Protein AF-A0A2S2QBF8-F1 (afdb_monomer_lite)

Sequence (109 aa):
MSAGITNIDLQLIQRFGIILKTMASGYDINLEKFEAYTLQTAKLFVLLYPWYYMPASVYKILIHGTDVIRFALLPIGQLSEEAQEARNKDFRNIKKNNTRKTESHKMRI

Radius of gyration: 20.48 Å; chains: 1; bounding box: 39×47×51 Å

Secondary structure (DSSP, 8-state):
--HHHH---HHHHHHHHHHHHHHHS-S---HHHHHHHHHHHHHHHHHH-TTSPPPHHHHHHHHHHHHHHHH-SS-GGGG-HHHHHHHHHHHHHHHHHH-----------

Structure (mmCIF, N/CA/C/O backbone):
data_AF-A0A2S2QBF8-F1
#
_entry.id   AF-A0A2S2QBF8-F1
#
loop_
_atom_site.group_PDB
_atom_site.id
_atom_site.type_symbol
_atom_site.label_atom_id
_atom_site.label_alt_id
_atom_site.label_comp_id
_atom_site.label_asym_id
_atom_site.label_entity_id
_atom_site.label_seq_id
_atom_site.pdbx_PDB_ins_code
_atom_site.Cartn_x
_atom_site.Cartn_y
_atom_site.Cartn_z
_atom_site.occupancy
_atom_site.B_iso_or_equiv
_atom_site.auth_seq_id
_atom_site.auth_comp_id
_atom_site.auth_asym_id
_atom_site.auth_atom_id
_atom_site.pdbx_PDB_model_num
ATOM 1 N N . MET A 1 1 ? 2.379 12.531 11.810 1.00 50.41 1 MET A N 1
ATOM 2 C CA . MET A 1 1 ? 1.217 13.442 11.912 1.00 50.41 1 MET A CA 1
ATOM 3 C C . MET A 1 1 ? -0.126 12.701 11.958 1.00 50.41 1 MET A C 1
ATOM 5 O O . MET A 1 1 ? -0.915 13.045 12.816 1.00 50.41 1 MET A O 1
ATOM 9 N N . SER A 1 2 ? -0.386 11.661 11.146 1.00 58.56 2 SER A N 1
ATOM 10 C CA . SER A 1 2 ? -1.707 10.978 11.119 1.00 58.56 2 SER A CA 1
ATOM 11 C C . SER A 1 2 ? -2.053 10.094 12.348 1.00 58.56 2 SER A C 1
ATOM 13 O O . SER A 1 2 ? -3.172 10.163 12.856 1.00 58.56 2 SER A O 1
ATOM 15 N N . ALA A 1 3 ? -1.105 9.306 12.880 1.00 59.78 3 ALA A N 1
ATOM 16 C CA . ALA A 1 3 ? -1.385 8.322 13.947 1.00 59.78 3 ALA A CA 1
ATOM 17 C C . ALA A 1 3 ? -1.849 8.943 15.282 1.00 59.78 3 ALA A C 1
ATOM 19 O O . ALA A 1 3 ? -2.740 8.414 15.936 1.00 59.78 3 ALA A O 1
ATOM 20 N N . GLY A 1 4 ? -1.297 10.102 15.660 1.00 54.25 4 GLY A N 1
ATOM 21 C CA . GLY A 1 4 ? -1.636 10.776 16.921 1.00 54.25 4 GLY A CA 1
ATOM 22 C C . GLY A 1 4 ? -3.031 11.411 16.957 1.00 54.25 4 GLY A C 1
ATOM 23 O O . GLY A 1 4 ? -3.488 11.786 18.027 1.00 54.25 4 GLY A O 1
ATOM 24 N N . ILE A 1 5 ? -3.702 11.533 15.806 1.00 60.28 5 ILE A N 1
ATOM 25 C CA . ILE A 1 5 ? -5.041 12.138 15.691 1.00 60.28 5 ILE A CA 1
ATOM 26 C C . ILE A 1 5 ? -6.116 11.055 15.521 1.00 60.28 5 ILE A C 1
ATOM 28 O O . ILE A 1 5 ? -7.242 11.219 15.976 1.00 60.28 5 ILE A O 1
ATOM 32 N N . THR A 1 6 ? -5.774 9.937 14.876 1.00 65.50 6 THR A N 1
ATOM 33 C CA . THR A 1 6 ? -6.729 8.879 14.499 1.00 65.50 6 THR A CA 1
ATOM 34 C C . THR A 1 6 ? -6.739 7.683 15.451 1.00 65.50 6 THR A C 1
ATOM 36 O O . THR A 1 6 ? -7.608 6.826 15.324 1.00 65.50 6 THR A O 1
ATOM 39 N N . ASN A 1 7 ? -5.793 7.615 16.398 1.00 72.19 7 ASN A N 1
ATOM 40 C CA . ASN A 1 7 ? -5.561 6.456 17.271 1.00 72.19 7 ASN A CA 1
ATOM 41 C C . ASN A 1 7 ? -5.378 5.136 16.492 1.00 72.19 7 ASN A C 1
ATOM 43 O O . ASN A 1 7 ? -5.675 4.051 16.987 1.00 72.19 7 ASN A O 1
ATOM 47 N N . ILE A 1 8 ? -4.908 5.241 15.247 1.00 77.69 8 ILE A N 1
ATOM 48 C CA . ILE A 1 8 ? -4.566 4.106 14.397 1.00 77.69 8 ILE A CA 1
ATOM 49 C C . ILE A 1 8 ? -3.091 3.780 14.619 1.00 77.69 8 ILE A C 1
ATOM 51 O O . ILE A 1 8 ? -2.238 4.672 14.623 1.00 77.69 8 ILE A O 1
ATOM 55 N N . ASP A 1 9 ? -2.793 2.490 14.756 1.00 85.56 9 ASP A N 1
ATOM 56 C CA . ASP A 1 9 ? -1.437 1.963 14.860 1.00 85.56 9 ASP A CA 1
ATOM 57 C C . ASP A 1 9 ? -0.499 2.524 13.774 1.00 85.56 9 ASP A C 1
ATOM 59 O O . ASP A 1 9 ? -0.743 2.434 12.563 1.00 85.56 9 ASP A O 1
ATOM 63 N N . LEU A 1 10 ? 0.608 3.111 14.229 1.00 85.38 10 LEU A N 1
ATOM 64 C CA . LEU A 1 10 ? 1.574 3.774 13.362 1.00 85.38 10 LEU A CA 1
ATOM 65 C C . LEU A 1 10 ? 2.279 2.780 12.433 1.00 85.38 10 LEU A C 1
ATOM 67 O O . LEU A 1 10 ? 2.592 3.139 11.295 1.00 85.38 10 LEU A O 1
ATOM 71 N N . GLN A 1 11 ? 2.520 1.548 12.891 1.00 88.44 11 GLN A N 1
ATOM 72 C CA . GLN A 1 11 ? 3.207 0.541 12.084 1.00 88.44 11 GLN A CA 1
ATOM 73 C C . GLN A 1 11 ? 2.342 0.128 10.896 1.00 88.44 11 GLN A C 1
ATOM 75 O O . GLN A 1 11 ? 2.844 0.011 9.777 1.00 88.44 11 GLN A O 1
ATOM 80 N N . LEU A 1 12 ? 1.035 -0.027 11.108 1.00 88.31 12 LEU A N 1
ATOM 81 C CA . LEU A 1 12 ? 0.092 -0.332 10.044 1.00 88.31 12 LEU A CA 1
ATOM 82 C C . LEU A 1 12 ? 0.046 0.788 8.993 1.00 88.31 12 LEU A C 1
ATOM 84 O O . LEU A 1 12 ? 0.130 0.508 7.796 1.00 88.31 12 LEU A O 1
ATOM 88 N N . ILE A 1 13 ? -0.002 2.056 9.419 1.00 88.31 13 ILE A N 1
ATOM 89 C CA . ILE A 1 13 ? 0.038 3.210 8.501 1.00 88.31 13 ILE A CA 1
ATOM 90 C C . ILE A 1 13 ? 1.338 3.218 7.686 1.00 88.31 13 ILE A C 1
ATOM 92 O O . ILE A 1 13 ? 1.314 3.424 6.472 1.00 88.31 13 ILE A O 1
ATOM 96 N N . GLN A 1 14 ? 2.480 2.987 8.336 1.00 90.75 14 GLN A N 1
ATOM 97 C CA . GLN A 1 14 ? 3.778 2.950 7.661 1.00 90.75 14 GLN A CA 1
ATOM 98 C C . GLN A 1 14 ? 3.855 1.814 6.636 1.00 90.75 14 GLN A C 1
ATOM 100 O O . GLN A 1 14 ? 4.326 2.037 5.520 1.00 90.75 14 GLN A O 1
ATOM 105 N N . ARG A 1 15 ? 3.341 0.626 6.977 1.00 92.12 15 ARG A N 1
ATOM 106 C CA . ARG A 1 15 ? 3.275 -0.527 6.069 1.00 92.12 15 ARG A CA 1
ATOM 107 C C . ARG A 1 15 ? 2.443 -0.224 4.828 1.00 92.12 15 ARG A C 1
ATOM 109 O O . ARG A 1 15 ? 2.921 -0.458 3.720 1.00 92.12 15 ARG A O 1
ATOM 116 N N . PHE A 1 16 ? 1.257 0.366 4.988 1.00 90.06 16 PHE A N 1
ATOM 117 C CA . PHE A 1 16 ? 0.453 0.807 3.844 1.00 90.06 16 PHE A CA 1
ATOM 118 C C . PHE A 1 16 ? 1.180 1.850 2.991 1.00 90.06 16 PHE A C 1
ATOM 120 O O . PHE A 1 16 ? 1.169 1.754 1.766 1.00 90.06 16 PHE A O 1
ATOM 127 N N . GLY A 1 17 ? 1.871 2.802 3.621 1.00 89.75 17 GLY A N 1
ATOM 128 C CA . GLY A 1 17 ? 2.677 3.789 2.907 1.00 89.75 17 GLY A CA 1
ATOM 129 C C . GLY A 1 17 ? 3.793 3.162 2.067 1.00 89.75 17 GLY A C 1
ATOM 130 O O . GLY A 1 17 ? 4.033 3.609 0.948 1.00 89.75 17 GLY A O 1
ATOM 131 N N . ILE A 1 18 ? 4.458 2.121 2.575 1.00 91.25 18 ILE A N 1
ATOM 132 C CA . ILE A 1 18 ? 5.488 1.382 1.832 1.00 91.25 18 ILE A CA 1
ATOM 133 C C . ILE A 1 18 ? 4.860 0.640 0.651 1.00 91.25 18 ILE A C 1
ATOM 135 O O . ILE A 1 18 ? 5.333 0.805 -0.467 1.00 91.25 18 ILE A O 1
ATOM 139 N N . ILE A 1 19 ? 3.766 -0.095 0.872 1.00 90.31 19 ILE A N 1
ATOM 140 C CA . ILE A 1 19 ? 3.070 -0.857 -0.179 1.00 90.31 19 ILE A CA 1
ATOM 141 C C . ILE A 1 19 ? 2.664 0.058 -1.342 1.00 90.31 19 ILE A C 1
ATOM 143 O O . ILE A 1 19 ? 3.003 -0.221 -2.492 1.00 90.31 19 ILE A O 1
ATOM 147 N N . LEU A 1 20 ? 2.007 1.183 -1.042 1.00 87.88 20 LEU A N 1
ATOM 148 C CA . LEU A 1 20 ? 1.557 2.137 -2.059 1.00 87.88 20 LEU A CA 1
ATOM 149 C C . LEU A 1 20 ? 2.732 2.776 -2.808 1.00 87.88 20 LEU A C 1
ATOM 151 O O . LEU A 1 20 ? 2.700 2.872 -4.033 1.00 87.88 20 LEU A O 1
ATOM 155 N N . LYS A 1 21 ? 3.802 3.159 -2.099 1.00 88.00 21 LYS A N 1
ATOM 156 C CA . LYS A 1 21 ? 5.016 3.696 -2.732 1.00 88.00 21 LYS A CA 1
ATOM 157 C C . LYS A 1 21 ? 5.683 2.674 -3.638 1.00 88.00 21 LYS A C 1
ATOM 159 O O . LYS A 1 21 ? 6.105 3.038 -4.727 1.00 88.00 21 LYS A O 1
ATOM 164 N N . THR A 1 22 ? 5.775 1.416 -3.212 1.00 87.88 22 THR A N 1
ATOM 165 C CA . THR A 1 22 ? 6.364 0.343 -4.015 1.00 87.88 22 THR A CA 1
ATOM 166 C C . THR A 1 22 ? 5.566 0.138 -5.300 1.00 87.88 22 THR A C 1
ATOM 168 O O . THR A 1 22 ? 6.163 0.157 -6.372 1.00 87.88 22 THR A O 1
ATOM 171 N N . MET A 1 23 ? 4.232 0.075 -5.221 1.00 83.88 23 MET A N 1
ATOM 172 C CA . MET A 1 23 ? 3.354 -0.034 -6.397 1.00 83.88 23 MET A CA 1
ATOM 173 C C . MET A 1 23 ? 3.470 1.163 -7.357 1.00 83.88 23 MET A C 1
ATOM 175 O O . MET A 1 23 ? 3.400 0.992 -8.573 1.00 83.88 23 MET A O 1
ATOM 179 N N . ALA A 1 24 ? 3.667 2.370 -6.822 1.00 82.44 24 ALA A N 1
ATOM 180 C CA . ALA A 1 24 ? 3.807 3.597 -7.606 1.00 82.44 24 ALA A CA 1
ATOM 181 C C . ALA A 1 24 ? 5.247 3.872 -8.083 1.00 82.44 24 ALA A C 1
ATOM 183 O O . ALA A 1 24 ? 5.470 4.820 -8.830 1.00 82.44 24 ALA A O 1
ATOM 184 N N . SER A 1 25 ? 6.230 3.077 -7.651 1.00 82.56 25 SER A N 1
ATOM 185 C CA . SER A 1 25 ? 7.652 3.413 -7.802 1.00 82.56 25 SER A CA 1
ATOM 186 C C . SER A 1 25 ? 8.166 3.372 -9.243 1.00 82.56 25 SER A C 1
ATOM 188 O O . SER A 1 25 ? 9.153 4.037 -9.544 1.00 82.56 25 SER A O 1
ATOM 190 N N . GLY A 1 26 ? 7.518 2.616 -10.134 1.00 77.31 26 GLY A N 1
ATOM 191 C CA . GLY A 1 26 ? 7.960 2.483 -11.524 1.00 77.31 26 GLY A CA 1
ATOM 192 C C . GLY A 1 26 ? 9.099 1.484 -11.752 1.00 77.31 26 GLY A C 1
ATOM 193 O O . GLY A 1 26 ? 9.504 1.309 -12.896 1.00 77.31 26 GLY A O 1
ATOM 194 N N . TYR A 1 27 ? 9.612 0.845 -10.698 1.00 80.75 27 TYR A N 1
ATOM 195 C CA . TYR A 1 27 ? 10.725 -0.108 -10.770 1.00 80.75 27 TYR A CA 1
ATOM 196 C C . TYR A 1 27 ? 10.246 -1.560 -10.753 1.00 80.75 27 TYR A C 1
ATOM 198 O O . TYR A 1 27 ? 9.118 -1.845 -10.349 1.00 80.75 27 TYR A O 1
ATOM 206 N N . ASP A 1 28 ? 11.144 -2.480 -11.112 1.00 82.69 28 ASP A N 1
ATOM 207 C CA . ASP A 1 28 ? 10.928 -3.912 -10.925 1.00 82.69 28 ASP A CA 1
ATOM 208 C C . ASP A 1 28 ? 10.814 -4.250 -9.435 1.00 82.69 28 ASP A C 1
ATOM 210 O O . ASP A 1 28 ? 11.692 -3.951 -8.618 1.00 82.69 28 ASP A O 1
ATOM 214 N N . ILE A 1 29 ? 9.708 -4.896 -9.074 1.00 85.88 29 ILE A N 1
ATOM 215 C CA . ILE A 1 29 ? 9.391 -5.265 -7.696 1.00 85.88 29 ILE A CA 1
ATOM 216 C C . ILE A 1 29 ? 9.635 -6.763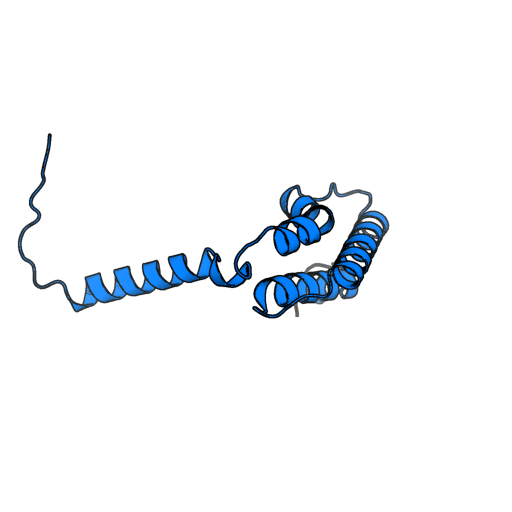 -7.530 1.00 85.88 29 ILE A C 1
ATOM 218 O O . ILE A 1 29 ? 9.118 -7.581 -8.288 1.00 85.88 29 ILE A O 1
ATOM 222 N N . ASN A 1 30 ? 10.377 -7.145 -6.488 1.00 89.19 30 ASN A N 1
ATOM 223 C CA . ASN A 1 30 ? 10.488 -8.551 -6.110 1.00 89.19 30 ASN A CA 1
ATOM 224 C C . ASN A 1 30 ? 9.134 -9.048 -5.572 1.00 89.19 30 ASN A C 1
ATOM 226 O O . ASN A 1 30 ? 8.732 -8.690 -4.460 1.00 89.19 30 ASN A O 1
ATOM 230 N N . LEU A 1 31 ? 8.453 -9.869 -6.374 1.00 88.19 31 LEU A N 1
ATOM 231 C CA . LEU A 1 31 ? 7.093 -10.334 -6.103 1.00 88.19 31 LEU A CA 1
ATOM 232 C C . LEU A 1 31 ? 6.992 -11.157 -4.814 1.00 88.19 31 LEU A C 1
ATOM 234 O O . LEU A 1 31 ? 6.083 -10.915 -4.030 1.00 88.19 31 LEU A O 1
ATOM 238 N N . GLU A 1 32 ? 7.940 -12.059 -4.545 1.00 91.62 32 GLU A N 1
ATOM 239 C CA . GLU A 1 32 ? 7.922 -12.897 -3.334 1.00 91.62 32 GLU A CA 1
ATOM 240 C C . GLU A 1 32 ? 8.016 -12.052 -2.059 1.00 91.62 32 GLU A C 1
ATOM 242 O O . GLU A 1 32 ? 7.264 -12.243 -1.101 1.00 91.62 32 GLU A O 1
ATOM 247 N N . LYS A 1 33 ? 8.922 -11.066 -2.050 1.00 92.75 33 LYS A N 1
ATOM 248 C CA . LYS A 1 33 ? 9.076 -10.150 -0.913 1.00 92.75 33 LYS A CA 1
ATOM 249 C C . LYS A 1 33 ? 7.850 -9.261 -0.745 1.00 92.75 33 LYS A C 1
ATOM 251 O O . LYS A 1 33 ? 7.443 -9.003 0.388 1.00 92.75 33 LYS A O 1
ATOM 256 N N . PHE A 1 34 ? 7.267 -8.795 -1.847 1.00 90.88 34 PHE A N 1
ATOM 257 C CA . PHE A 1 34 ? 6.070 -7.960 -1.821 1.00 90.88 34 PHE A CA 1
ATOM 258 C C . PHE A 1 34 ? 4.846 -8.731 -1.309 1.00 90.88 34 PHE A C 1
ATOM 260 O O . PHE A 1 34 ? 4.128 -8.237 -0.437 1.00 90.88 34 PHE A O 1
ATOM 267 N N . GLU A 1 35 ? 4.649 -9.963 -1.772 1.00 92.19 35 GLU A N 1
ATOM 268 C CA . GLU A 1 35 ? 3.576 -10.855 -1.329 1.00 92.19 35 GLU A CA 1
ATOM 269 C C . GLU A 1 35 ? 3.705 -11.196 0.160 1.00 92.19 35 GLU A C 1
ATOM 271 O O . GLU A 1 35 ? 2.758 -11.041 0.932 1.00 92.19 35 GLU A O 1
ATOM 276 N N . ALA A 1 36 ? 4.907 -11.562 0.613 1.00 94.62 36 ALA A N 1
ATOM 277 C CA . ALA A 1 36 ? 5.150 -11.818 2.029 1.00 94.62 36 ALA A CA 1
ATOM 278 C C . ALA A 1 36 ? 4.854 -10.576 2.891 1.00 94.62 36 ALA A C 1
ATOM 280 O O . ALA A 1 36 ? 4.258 -10.682 3.968 1.00 94.62 36 ALA A O 1
ATOM 281 N N . TYR A 1 37 ? 5.239 -9.387 2.419 1.00 94.19 37 TYR A N 1
ATOM 282 C CA . TYR A 1 37 ? 5.038 -8.133 3.144 1.00 94.19 37 TYR A CA 1
ATOM 283 C C . TYR A 1 37 ? 3.562 -7.715 3.221 1.00 94.19 37 TYR A C 1
ATOM 285 O O . TYR A 1 37 ? 3.086 -7.293 4.283 1.00 94.19 37 TYR A O 1
ATOM 293 N N . THR A 1 38 ? 2.818 -7.855 2.124 1.00 93.31 38 THR A N 1
ATOM 294 C CA . THR A 1 38 ? 1.379 -7.553 2.054 1.00 93.31 38 THR A CA 1
ATOM 295 C C . THR A 1 38 ? 0.559 -8.540 2.885 1.00 93.31 38 THR A C 1
ATOM 297 O O . THR A 1 38 ? -0.277 -8.106 3.681 1.00 93.31 38 THR A O 1
ATOM 300 N N . LEU A 1 39 ? 0.880 -9.837 2.842 1.00 93.75 39 LEU A N 1
ATOM 301 C CA . LEU A 1 39 ? 0.229 -10.858 3.667 1.00 93.75 39 LEU A CA 1
ATOM 302 C C . LEU A 1 39 ? 0.469 -10.641 5.169 1.00 93.75 39 LEU A C 1
ATOM 304 O O . LEU A 1 39 ? -0.459 -10.751 5.974 1.00 93.75 39 LEU A O 1
ATOM 308 N N . GLN A 1 40 ? 1.698 -10.303 5.572 1.00 94.12 40 GLN A N 1
ATOM 309 C CA . GLN A 1 40 ? 1.989 -9.940 6.966 1.00 94.12 40 GLN A CA 1
ATOM 310 C C . GLN A 1 40 ? 1.192 -8.710 7.409 1.00 94.12 40 GLN A C 1
ATOM 312 O O . GLN A 1 40 ? 0.692 -8.664 8.532 1.00 94.12 40 GLN A O 1
ATOM 317 N N . THR A 1 41 ? 1.044 -7.728 6.521 1.00 93.19 41 THR A N 1
ATOM 318 C CA . THR A 1 41 ? 0.272 -6.511 6.793 1.00 93.19 41 THR A CA 1
ATOM 319 C C . THR A 1 41 ? -1.223 -6.817 6.930 1.00 93.19 41 THR A C 1
ATOM 321 O O . THR A 1 41 ? -1.867 -6.285 7.831 1.00 93.19 41 THR A O 1
ATOM 324 N N . ALA A 1 42 ? -1.766 -7.740 6.129 1.00 92.69 42 ALA A N 1
ATOM 325 C CA . ALA A 1 42 ? -3.146 -8.209 6.266 1.00 92.69 42 ALA A CA 1
ATOM 326 C C . ALA A 1 42 ? -3.388 -8.914 7.611 1.00 92.69 42 ALA A C 1
ATOM 328 O O . ALA A 1 42 ? -4.373 -8.629 8.290 1.00 92.69 42 ALA A O 1
ATOM 329 N N . LYS A 1 43 ? -2.462 -9.783 8.038 1.00 93.31 43 LYS A N 1
ATOM 330 C CA . LYS A 1 43 ? -2.530 -10.440 9.356 1.00 93.31 43 LYS A CA 1
ATOM 331 C C . LYS A 1 43 ? -2.484 -9.424 10.498 1.00 93.31 43 LYS A C 1
ATOM 333 O O . LYS A 1 43 ? -3.275 -9.523 11.431 1.00 93.31 43 LYS A O 1
ATOM 338 N N . LEU A 1 44 ? -1.598 -8.432 10.399 1.00 92.81 44 LEU A N 1
ATOM 339 C CA . LEU A 1 44 ? -1.493 -7.354 11.382 1.00 92.81 44 LEU A CA 1
ATOM 340 C C . LEU A 1 44 ? -2.788 -6.528 11.458 1.00 92.81 44 LEU A C 1
ATOM 342 O O . LEU A 1 44 ? -3.233 -6.201 12.552 1.00 92.81 44 LEU A O 1
ATOM 346 N N . PHE A 1 45 ? -3.422 -6.240 10.318 1.00 91.94 45 PHE A N 1
ATOM 347 C CA . PHE A 1 45 ? -4.701 -5.528 10.269 1.00 91.94 45 PHE A CA 1
ATOM 348 C C . PHE A 1 45 ? -5.799 -6.270 11.039 1.00 91.94 45 PHE A C 1
ATOM 350 O O . PHE A 1 45 ? -6.457 -5.675 11.888 1.00 91.94 45 PHE A O 1
ATOM 357 N N . VAL A 1 46 ? -5.972 -7.568 10.765 1.00 91.56 46 VAL A N 1
ATOM 358 C CA . VAL A 1 46 ? -6.997 -8.400 11.420 1.00 91.56 46 VAL A CA 1
ATOM 359 C C . VAL A 1 46 ? -6.729 -8.530 12.920 1.00 91.56 46 VAL A C 1
ATOM 361 O O . VAL A 1 46 ? -7.669 -8.528 13.709 1.00 91.56 46 VAL A O 1
ATOM 364 N N . LEU A 1 47 ? -5.456 -8.602 13.321 1.00 92.44 47 LEU A N 1
ATOM 365 C CA . LEU A 1 47 ? -5.068 -8.666 14.729 1.00 92.44 47 LEU A CA 1
ATOM 366 C C . LEU A 1 47 ? -5.386 -7.366 15.483 1.00 92.44 47 LEU A C 1
ATOM 368 O O . LEU A 1 47 ? -5.865 -7.419 16.612 1.00 92.44 47 LEU A O 1
ATOM 372 N N . LEU A 1 48 ? -5.109 -6.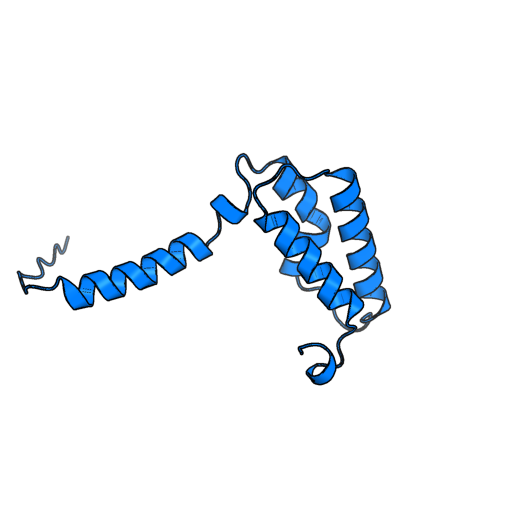209 14.875 1.00 90.12 48 LEU A N 1
ATOM 373 C CA . LEU A 1 48 ? -5.306 -4.900 15.506 1.00 90.12 48 LEU A CA 1
ATOM 374 C C . LEU A 1 48 ? -6.772 -4.449 15.497 1.00 90.12 48 LEU A C 1
ATOM 376 O O . LEU A 1 48 ? -7.226 -3.806 16.442 1.00 90.12 48 LEU A O 1
ATOM 380 N N . TYR A 1 49 ? -7.515 -4.787 14.442 1.00 90.38 49 TYR A N 1
ATOM 381 C CA . TYR A 1 49 ? -8.892 -4.335 14.236 1.00 90.38 49 TYR A CA 1
ATOM 382 C C . TYR A 1 49 ? -9.831 -5.497 13.882 1.00 90.38 49 TYR A C 1
ATOM 384 O O . TYR A 1 49 ? -10.474 -5.466 12.834 1.00 90.38 49 TYR A O 1
ATOM 392 N N . PRO A 1 5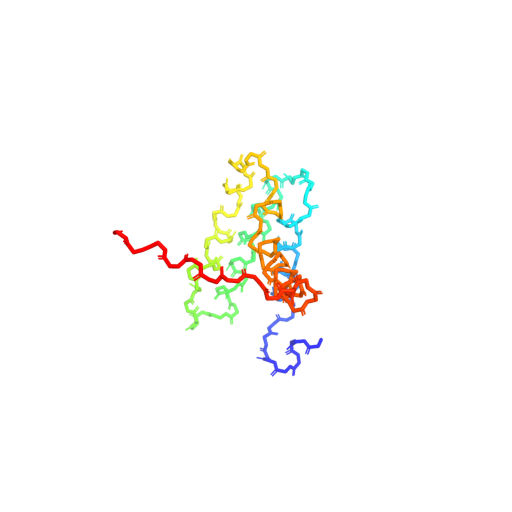0 ? -9.977 -6.518 14.749 1.00 89.75 50 PRO A N 1
ATOM 393 C CA . PRO A 1 50 ? -10.838 -7.673 14.467 1.00 89.75 50 PRO A CA 1
ATOM 394 C C . PRO A 1 50 ? -12.322 -7.295 14.336 1.00 89.75 50 PRO A C 1
ATOM 396 O O . PRO A 1 50 ? -13.101 -8.010 13.714 1.00 89.75 50 PRO A O 1
ATOM 399 N N . TRP A 1 51 ? -12.713 -6.158 14.917 1.00 90.50 51 TRP A N 1
ATOM 400 C CA . TRP A 1 51 ? -14.066 -5.605 14.877 1.00 90.50 51 TRP A CA 1
ATOM 401 C C . TRP A 1 51 ? -14.394 -4.877 13.565 1.00 90.50 51 TRP A C 1
ATOM 403 O O . TRP A 1 51 ? -15.560 -4.572 13.318 1.00 90.50 51 TRP A O 1
ATOM 413 N N . TYR A 1 52 ? -13.395 -4.579 12.729 1.00 88.94 52 TYR A N 1
ATOM 414 C CA . TYR A 1 52 ? -13.579 -3.839 11.486 1.00 88.94 52 TYR A CA 1
ATOM 415 C C . TYR A 1 52 ? -13.319 -4.736 10.280 1.00 88.94 52 TYR A C 1
ATOM 417 O O . TYR A 1 52 ? -12.215 -5.245 10.080 1.00 88.94 52 TYR A O 1
ATOM 425 N N . TYR A 1 53 ? -14.337 -4.906 9.438 1.00 88.62 53 TYR A N 1
ATOM 426 C CA . TYR A 1 53 ? -14.175 -5.671 8.210 1.00 88.62 53 TYR A CA 1
ATOM 427 C C . TYR A 1 53 ? -13.237 -4.938 7.245 1.00 88.62 53 TYR A C 1
ATOM 429 O O . TYR A 1 53 ? -13.403 -3.745 6.984 1.00 88.62 53 TYR A O 1
ATOM 437 N N . MET A 1 54 ? -12.256 -5.658 6.696 1.00 89.12 54 MET A N 1
ATOM 438 C CA . MET A 1 54 ? -11.288 -5.080 5.769 1.00 89.12 54 MET A CA 1
ATOM 439 C C . MET A 1 54 ? -12.005 -4.547 4.515 1.00 89.12 54 MET A C 1
ATOM 441 O O . MET A 1 54 ? -12.696 -5.313 3.840 1.00 89.12 54 MET A O 1
ATOM 445 N N . PRO A 1 55 ? -11.838 -3.260 4.156 1.00 89.62 55 PRO A N 1
ATOM 446 C CA . PRO A 1 55 ? -12.473 -2.703 2.969 1.00 89.62 55 PRO A CA 1
ATOM 447 C C . PRO A 1 55 ? -12.048 -3.450 1.703 1.00 89.62 55 PRO A C 1
ATOM 449 O O . PRO A 1 55 ? -10.884 -3.826 1.556 1.00 89.62 55 PRO A O 1
ATOM 452 N N . ALA A 1 56 ? -12.966 -3.605 0.745 1.00 87.44 56 ALA A N 1
ATOM 453 C CA . ALA A 1 56 ? -12.708 -4.364 -0.482 1.00 87.44 56 ALA A CA 1
ATOM 454 C C . ALA A 1 56 ? -11.514 -3.824 -1.296 1.00 87.44 56 ALA A C 1
ATOM 456 O O . ALA A 1 56 ? -10.803 -4.598 -1.930 1.00 87.44 56 ALA A O 1
ATOM 457 N N . SER A 1 57 ? -11.263 -2.510 -1.269 1.00 85.12 57 SER A N 1
ATOM 458 C CA . SER A 1 57 ? -10.085 -1.894 -1.898 1.00 85.12 57 SER A CA 1
ATOM 459 C C . SER A 1 57 ? -8.778 -2.326 -1.228 1.00 85.12 57 SER A C 1
ATOM 461 O O . SER A 1 57 ? -7.835 -2.715 -1.912 1.00 85.12 57 SER A O 1
ATOM 463 N N . VAL A 1 58 ? -8.739 -2.325 0.106 1.00 88.25 58 VAL A N 1
ATOM 464 C CA . VAL A 1 58 ? -7.582 -2.760 0.902 1.00 88.25 58 VAL A CA 1
ATOM 465 C C . VAL A 1 58 ? -7.321 -4.247 0.697 1.00 88.25 58 VAL A C 1
ATOM 467 O O . VAL A 1 58 ? -6.184 -4.637 0.449 1.00 88.25 58 VAL A O 1
ATOM 470 N N . TYR A 1 59 ? -8.374 -5.067 0.722 1.00 88.38 59 TYR A N 1
ATOM 471 C CA . TYR A 1 59 ? -8.275 -6.498 0.448 1.00 88.38 59 TYR A CA 1
ATOM 472 C C . TYR A 1 59 ? -7.684 -6.769 -0.940 1.00 88.38 59 TYR A C 1
ATOM 474 O O . TYR A 1 59 ? -6.737 -7.540 -1.065 1.00 88.38 59 TYR A O 1
ATOM 482 N N . LYS A 1 60 ? -8.178 -6.079 -1.979 1.00 87.06 60 LYS A N 1
ATOM 483 C CA . LYS A 1 60 ? -7.640 -6.206 -3.342 1.00 87.06 60 LYS A CA 1
ATOM 484 C C . LYS A 1 60 ? -6.158 -5.843 -3.411 1.00 87.06 60 LYS A C 1
ATOM 486 O O . LYS A 1 60 ? -5.408 -6.550 -4.068 1.00 87.06 60 LYS A O 1
ATOM 491 N N . ILE A 1 61 ? -5.718 -4.795 -2.717 1.00 87.38 61 ILE A N 1
ATOM 492 C CA . ILE A 1 61 ? -4.299 -4.408 -2.690 1.00 87.38 61 ILE A CA 1
ATOM 493 C C . ILE A 1 61 ? -3.451 -5.443 -1.940 1.00 87.38 61 ILE A C 1
ATOM 495 O O . ILE A 1 61 ? -2.383 -5.811 -2.415 1.00 87.38 61 ILE A O 1
ATOM 499 N N . LEU A 1 62 ? -3.898 -5.916 -0.776 1.00 88.88 62 LEU A N 1
ATOM 500 C CA . LEU A 1 62 ? -3.091 -6.809 0.060 1.00 88.88 62 LEU A CA 1
ATOM 501 C C . LEU A 1 62 ? -3.056 -8.255 -0.444 1.00 88.88 62 LEU A C 1
ATOM 503 O O . LEU A 1 62 ? -2.058 -8.930 -0.234 1.00 88.88 62 LEU A O 1
ATOM 507 N N . ILE A 1 63 ? -4.130 -8.732 -1.075 1.00 88.06 63 ILE A N 1
ATOM 508 C CA . ILE A 1 63 ? -4.231 -10.115 -1.560 1.00 88.06 63 ILE A CA 1
ATOM 509 C C . ILE A 1 63 ? -3.913 -10.207 -3.050 1.00 88.06 63 ILE A C 1
ATOM 511 O O . ILE A 1 63 ? -3.128 -11.054 -3.452 1.00 88.06 63 ILE A O 1
ATOM 515 N N . HIS A 1 64 ? -4.480 -9.318 -3.868 1.00 84.94 64 HIS A N 1
ATOM 516 C CA . HIS A 1 64 ? -4.295 -9.344 -5.323 1.00 84.94 64 HIS A CA 1
ATOM 517 C C . HIS A 1 64 ? -3.231 -8.359 -5.818 1.00 84.94 64 HIS A C 1
ATOM 519 O O . HIS A 1 64 ? -2.957 -8.315 -7.014 1.00 84.94 64 HIS A O 1
ATOM 525 N N . GLY A 1 65 ? -2.600 -7.569 -4.941 1.00 82.75 65 GLY A N 1
ATOM 526 C CA . GLY A 1 65 ? -1.597 -6.580 -5.351 1.00 82.75 65 GLY A CA 1
ATOM 527 C C . GLY A 1 65 ? -0.418 -7.200 -6.098 1.00 82.75 65 GLY A C 1
ATOM 528 O O . GLY A 1 65 ? 0.034 -6.638 -7.092 1.00 82.75 65 GLY A O 1
ATOM 529 N N . THR A 1 66 ? 0.036 -8.383 -5.675 1.00 84.88 66 THR A N 1
ATOM 530 C CA . THR A 1 66 ? 1.114 -9.123 -6.348 1.00 84.88 66 THR A CA 1
ATOM 531 C C . THR A 1 66 ? 0.709 -9.562 -7.755 1.00 84.88 66 THR A C 1
ATOM 533 O O . THR A 1 66 ? 1.500 -9.411 -8.683 1.00 84.88 66 THR A O 1
ATOM 536 N N . ASP A 1 67 ? -0.524 -10.047 -7.933 1.00 83.56 67 ASP A N 1
ATOM 537 C CA . ASP A 1 67 ? -1.049 -10.436 -9.247 1.00 83.56 67 ASP A CA 1
ATOM 538 C C . ASP A 1 67 ? -1.150 -9.223 -10.170 1.00 83.56 67 ASP A C 1
ATOM 540 O O . ASP A 1 67 ? -0.728 -9.280 -11.322 1.00 83.56 67 ASP A O 1
ATOM 544 N N . VAL A 1 68 ? -1.641 -8.093 -9.653 1.00 80.69 68 VAL A N 1
ATOM 545 C CA . VAL A 1 68 ? -1.719 -6.850 -10.428 1.00 80.69 68 VAL A CA 1
ATOM 546 C C . VAL A 1 68 ? -0.327 -6.421 -10.890 1.00 80.69 68 VAL A C 1
ATOM 548 O O . VAL A 1 68 ? -0.171 -6.103 -12.061 1.00 80.69 68 VAL A O 1
ATOM 551 N N . ILE A 1 69 ? 0.695 -6.464 -10.030 1.00 81.62 69 ILE A N 1
ATOM 552 C CA . ILE A 1 69 ? 2.076 -6.136 -10.429 1.00 81.62 69 ILE A CA 1
ATOM 553 C C . ILE A 1 69 ? 2.618 -7.153 -11.444 1.00 81.62 69 ILE A C 1
ATOM 555 O O . ILE A 1 69 ? 3.315 -6.770 -12.377 1.00 81.62 69 ILE A O 1
ATOM 559 N N . ARG A 1 70 ? 2.290 -8.441 -11.291 1.00 81.19 70 ARG A N 1
ATOM 560 C CA . ARG A 1 70 ? 2.740 -9.513 -12.190 1.00 81.19 70 ARG A CA 1
ATOM 561 C C . ARG A 1 70 ? 2.155 -9.389 -13.599 1.00 81.19 70 ARG A C 1
ATOM 563 O O . ARG A 1 70 ? 2.853 -9.676 -14.565 1.00 81.19 70 ARG A O 1
ATOM 570 N N . PHE A 1 71 ? 0.878 -9.025 -13.714 1.00 75.75 71 PHE A N 1
ATOM 571 C CA . PHE A 1 71 ? 0.161 -8.970 -14.993 1.00 75.75 71 PHE A CA 1
ATOM 572 C C . PHE A 1 71 ? 0.107 -7.568 -15.609 1.00 75.75 71 PHE A C 1
ATOM 574 O O . PHE A 1 71 ? -0.241 -7.432 -16.784 1.00 75.75 71 PHE A O 1
ATOM 581 N N . ALA A 1 72 ? 0.438 -6.521 -14.852 1.00 69.25 72 ALA A N 1
ATOM 582 C CA . ALA A 1 72 ? 0.518 -5.176 -15.392 1.00 69.25 72 ALA A CA 1
ATOM 583 C C . ALA A 1 72 ? 1.730 -5.057 -16.328 1.00 69.25 72 ALA A C 1
ATOM 585 O O . ALA A 1 72 ? 2.880 -5.117 -15.909 1.00 69.25 72 ALA A O 1
ATOM 586 N N . LEU A 1 73 ? 1.447 -4.850 -17.616 1.00 59.38 73 LEU A N 1
ATOM 587 C CA . LEU A 1 73 ? 2.437 -4.607 -18.675 1.00 59.38 73 LEU A CA 1
ATOM 588 C C . LEU A 1 73 ? 3.293 -3.352 -18.430 1.00 59.38 73 LEU A C 1
ATOM 590 O O . LEU A 1 73 ? 4.386 -3.237 -18.977 1.00 59.38 73 LEU A O 1
ATOM 594 N N . LEU A 1 74 ? 2.779 -2.407 -17.639 1.00 60.66 74 LEU A N 1
ATOM 595 C CA . LEU A 1 74 ? 3.436 -1.168 -17.239 1.00 60.66 74 LEU A CA 1
ATOM 596 C C . LEU A 1 74 ? 3.238 -0.963 -15.730 1.00 60.66 74 LEU A C 1
ATOM 598 O O . LEU A 1 74 ? 2.171 -1.314 -15.217 1.00 60.66 74 LEU A O 1
ATOM 602 N N . PRO A 1 75 ? 4.204 -0.358 -15.015 1.00 60.00 75 PRO A N 1
ATOM 603 C CA . PRO A 1 75 ? 4.032 0.017 -13.619 1.00 60.00 75 PRO A CA 1
ATOM 604 C C . PRO A 1 75 ? 2.714 0.759 -13.372 1.00 60.00 75 PRO A C 1
ATOM 606 O O . PRO A 1 75 ? 2.356 1.669 -14.116 1.00 60.00 75 PRO A O 1
ATOM 609 N N . ILE A 1 76 ? 2.012 0.416 -12.288 1.00 64.38 76 ILE A N 1
ATOM 610 C CA . ILE A 1 76 ? 0.676 0.957 -11.965 1.00 64.38 76 ILE A CA 1
ATOM 611 C C . ILE A 1 76 ? 0.691 2.492 -11.896 1.00 64.38 76 ILE A C 1
ATOM 613 O O . ILE A 1 76 ? -0.268 3.134 -12.314 1.00 64.38 76 ILE A O 1
ATOM 617 N N . GLY A 1 77 ? 1.803 3.093 -11.455 1.00 58.72 77 GLY A N 1
ATOM 618 C CA . GLY A 1 77 ? 1.995 4.547 -11.473 1.00 58.72 77 GLY A CA 1
ATOM 619 C C . GLY A 1 77 ? 1.876 5.185 -12.867 1.00 58.72 77 GLY A C 1
ATOM 620 O O . GLY A 1 77 ? 1.413 6.314 -12.979 1.00 58.72 77 GLY A O 1
ATOM 621 N N . GLN A 1 78 ? 2.217 4.461 -13.938 1.00 55.34 78 GLN A N 1
ATOM 622 C CA . GLN A 1 78 ? 2.075 4.927 -15.325 1.00 55.34 78 GLN A CA 1
ATOM 623 C C . GLN A 1 78 ? 0.646 4.782 -15.869 1.00 55.34 78 GLN A C 1
ATOM 625 O O . GLN A 1 78 ? 0.282 5.473 -16.817 1.00 55.34 78 GLN A O 1
ATOM 630 N N . LEU A 1 79 ? -0.168 3.918 -15.256 1.00 56.03 79 LEU A N 1
ATOM 631 C CA . LEU A 1 79 ? -1.598 3.749 -15.541 1.00 56.03 79 LEU A CA 1
ATOM 632 C C . LEU A 1 79 ? -2.484 4.526 -14.546 1.00 56.03 79 LEU A C 1
ATOM 634 O O . LEU A 1 79 ? -3.703 4.366 -14.553 1.00 56.03 79 LEU A O 1
ATOM 638 N N . SER A 1 80 ? -1.875 5.336 -13.671 1.00 61.50 80 SER A N 1
ATOM 639 C CA . SER A 1 80 ? -2.548 5.984 -12.546 1.00 61.50 80 SER A CA 1
ATOM 640 C C . SER A 1 80 ? -3.533 7.062 -12.995 1.00 61.50 80 SER A C 1
ATOM 642 O O . SER A 1 80 ? -3.234 7.908 -13.843 1.00 61.50 80 SER A O 1
ATOM 644 N N . GLU A 1 81 ? -4.692 7.079 -12.339 1.00 60.41 81 GLU A N 1
ATOM 645 C CA . GLU A 1 81 ? -5.733 8.097 -12.495 1.00 60.41 81 GLU A CA 1
ATOM 646 C C . GLU A 1 81 ? -5.207 9.513 -12.173 1.00 60.41 81 GLU A C 1
ATOM 648 O O . GLU A 1 81 ? -5.654 10.493 -12.771 1.00 60.41 81 GLU A O 1
ATOM 653 N N . GLU A 1 82 ? -4.164 9.625 -11.338 1.00 58.97 82 GLU A N 1
ATOM 654 C CA . GLU A 1 82 ? -3.502 10.893 -10.993 1.00 58.97 82 GLU A CA 1
ATOM 655 C C . GLU A 1 82 ? -2.965 11.647 -12.224 1.00 58.97 82 GLU A C 1
ATOM 657 O O . GLU A 1 82 ? -3.053 12.876 -12.291 1.00 58.97 82 GLU A O 1
ATOM 662 N N . ALA A 1 83 ? -2.466 10.937 -13.245 1.00 59.59 83 ALA A N 1
ATOM 663 C CA . ALA A 1 83 ? -2.019 11.562 -14.493 1.00 59.59 83 ALA A CA 1
ATOM 664 C C . ALA A 1 83 ? -3.194 12.175 -15.280 1.00 59.59 83 ALA A C 1
ATOM 666 O O . ALA A 1 83 ? -3.055 13.215 -15.935 1.00 59.59 83 ALA A O 1
ATOM 667 N N . GLN A 1 84 ? -4.378 11.564 -15.193 1.00 60.09 84 GLN A N 1
ATOM 668 C CA . GLN A 1 84 ? -5.592 12.072 -15.823 1.00 60.09 84 GLN A CA 1
ATOM 669 C C . GLN A 1 84 ? -6.186 13.255 -15.042 1.00 60.09 84 GLN A C 1
ATOM 671 O O . GLN A 1 84 ? -6.633 14.231 -15.652 1.00 60.09 84 GLN A O 1
ATOM 676 N N . GLU A 1 85 ? -6.130 13.230 -13.710 1.00 66.50 85 GLU A N 1
ATOM 677 C CA . GLU A 1 85 ? -6.538 14.355 -12.862 1.00 66.50 85 GLU A CA 1
ATOM 678 C C . GLU A 1 85 ? -5.626 15.581 -13.021 1.00 66.50 85 GLU A C 1
ATOM 680 O O . GLU A 1 85 ? -6.124 16.710 -13.122 1.00 66.50 85 GLU A O 1
ATOM 685 N N . ALA A 1 86 ? -4.308 15.378 -13.143 1.00 63.28 86 ALA A N 1
ATOM 686 C CA . ALA A 1 86 ? -3.359 16.440 -13.479 1.00 63.28 86 ALA A CA 1
ATOM 687 C C . ALA A 1 86 ? -3.721 17.098 -14.822 1.00 63.28 86 ALA A C 1
ATOM 689 O O . ALA A 1 86 ? -3.841 18.324 -14.904 1.00 63.28 86 ALA A O 1
ATOM 690 N N . ARG A 1 87 ? -4.047 16.292 -15.845 1.00 57.88 87 ARG A N 1
ATOM 691 C CA . ARG A 1 87 ? -4.549 16.815 -17.125 1.00 57.88 87 ARG A CA 1
ATOM 692 C C . ARG A 1 87 ? -5.867 17.572 -17.004 1.00 57.88 87 ARG A C 1
ATOM 694 O O . ARG A 1 87 ? -6.061 18.546 -17.726 1.00 57.88 87 ARG A O 1
ATOM 701 N N . ASN A 1 88 ? -6.775 17.182 -16.112 1.00 69.50 88 ASN A N 1
ATOM 702 C CA . ASN A 1 88 ? -8.019 17.929 -15.894 1.00 69.50 88 ASN A CA 1
ATOM 703 C C . ASN A 1 88 ? -7.764 19.318 -15.289 1.00 69.50 88 ASN A C 1
ATOM 705 O O . ASN A 1 88 ? -8.477 20.276 -15.610 1.00 69.50 88 ASN A O 1
ATOM 709 N N . LYS A 1 89 ? -6.739 19.452 -14.444 1.00 70.56 89 LYS A N 1
ATOM 710 C CA . LYS A 1 89 ? -6.297 20.747 -13.914 1.00 70.56 89 LYS A CA 1
ATOM 711 C C . LYS A 1 89 ? -5.715 21.627 -15.023 1.00 70.56 89 LYS A C 1
ATOM 713 O O . LYS A 1 89 ? -6.101 22.793 -15.136 1.00 70.56 89 LYS A O 1
ATOM 718 N N . ASP A 1 90 ? -4.886 21.049 -15.887 1.00 64.06 90 ASP A N 1
ATOM 719 C CA . ASP A 1 90 ? -4.320 21.748 -17.042 1.00 64.06 90 ASP A CA 1
ATOM 720 C C . ASP A 1 90 ? -5.396 22.142 -18.052 1.00 64.06 90 ASP A C 1
ATOM 722 O O . ASP A 1 90 ? -5.416 23.280 -18.507 1.00 64.06 90 ASP A O 1
ATOM 726 N N . PHE A 1 91 ? -6.369 21.273 -18.332 1.00 60.50 91 PHE A N 1
ATOM 727 C CA . PHE A 1 91 ? -7.488 21.583 -19.221 1.00 60.50 91 PHE A CA 1
ATOM 728 C C . PHE A 1 91 ? -8.308 22.781 -18.721 1.00 60.50 91 PHE A C 1
ATOM 730 O O . PHE A 1 91 ? -8.668 23.662 -19.503 1.00 60.50 91 PHE A O 1
ATOM 737 N N . ARG A 1 92 ? -8.566 22.869 -17.407 1.00 65.44 92 ARG A N 1
ATOM 738 C CA . ARG A 1 92 ? -9.243 24.030 -16.801 1.00 65.44 92 ARG A CA 1
ATOM 739 C C . ARG A 1 92 ? -8.405 25.307 -16.914 1.00 65.44 92 ARG A C 1
ATOM 741 O O . ARG A 1 92 ? -8.967 26.359 -17.217 1.00 65.44 92 ARG A O 1
ATOM 748 N N . ASN A 1 93 ? -7.087 25.223 -16.728 1.00 67.06 93 ASN A N 1
ATOM 749 C CA . ASN A 1 93 ? -6.172 26.361 -16.877 1.00 67.06 93 ASN A CA 1
ATOM 750 C C . ASN A 1 93 ? -6.031 26.821 -18.336 1.00 67.06 93 ASN A C 1
ATOM 752 O O . ASN A 1 93 ? -6.126 28.015 -18.615 1.00 67.06 93 ASN A O 1
ATOM 756 N N . ILE A 1 94 ? -5.878 25.888 -19.277 1.00 60.78 94 ILE A N 1
ATOM 757 C CA . ILE A 1 94 ? -5.828 26.154 -20.720 1.00 60.78 94 ILE A CA 1
ATOM 758 C C . ILE A 1 94 ? -7.147 26.780 -21.168 1.00 60.78 94 ILE A C 1
ATOM 760 O O . ILE A 1 94 ? -7.125 27.783 -21.874 1.00 60.78 94 ILE A O 1
ATOM 764 N N . LYS A 1 95 ? -8.294 26.264 -20.708 1.00 59.94 95 LYS A N 1
ATOM 765 C CA . LYS A 1 95 ? -9.604 26.852 -21.004 1.00 59.94 95 LYS A CA 1
ATOM 766 C C . LYS A 1 95 ? -9.745 28.265 -20.440 1.00 59.94 95 LYS A C 1
ATOM 768 O O . LYS A 1 95 ? -10.363 29.084 -21.094 1.00 59.94 95 LYS A O 1
ATOM 773 N N . LYS A 1 96 ? -9.175 28.567 -19.270 1.00 58.50 96 LYS A N 1
ATOM 774 C CA . LYS A 1 96 ? -9.232 29.903 -18.653 1.00 58.50 96 LYS A CA 1
ATOM 775 C C . LYS A 1 96 ? -8.318 30.924 -19.347 1.00 58.50 96 LYS A C 1
ATOM 777 O O . LYS A 1 96 ? -8.702 32.083 -19.458 1.00 58.50 96 LYS A O 1
ATOM 782 N N . ASN A 1 97 ? -7.153 30.492 -19.839 1.00 58.53 97 ASN A N 1
ATOM 783 C CA . ASN A 1 97 ? -6.129 31.379 -20.407 1.00 58.53 97 ASN A CA 1
ATOM 784 C C . ASN A 1 97 ? -6.118 31.434 -21.948 1.00 58.53 97 ASN A C 1
ATOM 786 O O . ASN A 1 97 ? -5.558 32.375 -22.501 1.00 58.53 97 ASN A O 1
ATOM 790 N N . ASN A 1 98 ? -6.735 30.472 -22.650 1.00 56.12 98 ASN A N 1
ATOM 791 C CA . ASN A 1 98 ? -6.779 30.419 -24.122 1.00 56.12 98 ASN A CA 1
ATOM 792 C C . ASN A 1 98 ? -8.181 30.610 -24.728 1.00 56.12 98 ASN A C 1
ATOM 794 O O . ASN A 1 98 ? -8.316 30.563 -25.951 1.00 56.12 98 ASN A O 1
ATOM 798 N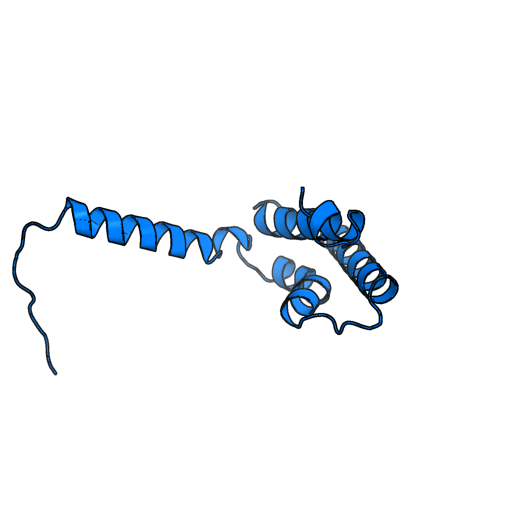 N . THR A 1 99 ? -9.235 30.880 -23.942 1.00 49.78 99 THR A N 1
ATOM 799 C CA . THR A 1 99 ? -10.520 31.330 -24.511 1.00 49.78 99 THR A CA 1
ATOM 800 C C . THR A 1 99 ? -10.414 32.758 -25.042 1.00 49.78 99 THR A C 1
ATOM 802 O O . THR A 1 99 ? -10.842 33.716 -24.402 1.00 49.78 99 THR A O 1
ATOM 805 N N . ARG A 1 100 ? -9.941 32.895 -26.282 1.00 52.41 100 ARG A N 1
ATOM 806 C CA . ARG A 1 100 ? -10.602 33.817 -27.208 1.00 52.41 100 ARG A CA 1
ATOM 807 C C . ARG A 1 100 ? -11.934 33.161 -27.583 1.00 52.41 100 ARG A C 1
ATOM 809 O O . ARG A 1 100 ? -11.953 32.022 -28.036 1.00 52.41 100 ARG A O 1
ATOM 816 N N . LYS A 1 101 ? -13.051 33.836 -27.295 1.00 51.88 101 LYS A N 1
ATOM 817 C CA . LYS A 1 101 ? -14.397 33.416 -27.712 1.00 51.88 101 LYS A CA 1
ATOM 818 C C . LYS A 1 101 ? -14.408 33.223 -29.233 1.00 51.88 101 LYS A C 1
ATOM 820 O O . LYS A 1 101 ? -14.383 34.217 -29.946 1.00 51.88 101 LYS A O 1
ATOM 825 N N . THR A 1 102 ? -14.541 31.992 -29.711 1.00 40.31 102 THR A N 1
ATOM 826 C CA . THR A 1 102 ? -15.082 31.711 -31.048 1.00 40.31 102 THR A CA 1
ATOM 827 C C . THR A 1 102 ? -16.018 30.510 -30.947 1.00 40.31 102 THR A C 1
ATOM 829 O O . THR A 1 102 ? -15.587 29.368 -30.849 1.00 40.31 102 THR A O 1
ATOM 832 N N . GLU A 1 103 ? -17.298 30.864 -30.835 1.00 41.72 103 GLU A N 1
ATOM 833 C CA . GLU A 1 103 ? -18.530 30.149 -31.191 1.00 41.72 103 GLU A CA 1
ATOM 834 C C . GLU A 1 103 ? -18.666 28.648 -30.880 1.00 41.72 10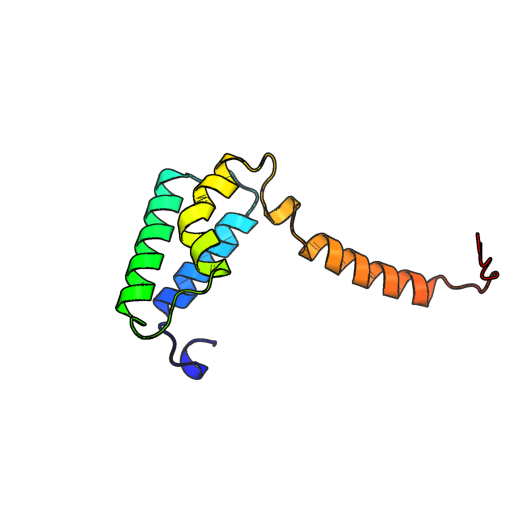3 GLU A C 1
ATOM 836 O O . GLU A 1 103 ? -18.121 27.761 -31.529 1.00 41.72 103 GLU A O 1
ATOM 841 N N . SER A 1 104 ? -19.540 28.371 -29.911 1.00 44.19 104 SER A N 1
ATOM 842 C CA . SER A 1 104 ? -20.078 27.053 -29.591 1.00 44.19 104 SER A CA 1
ATOM 843 C C . SER A 1 104 ? -20.945 26.510 -30.737 1.00 44.19 104 SER A C 1
ATOM 845 O O . SER A 1 104 ? -22.148 26.775 -30.779 1.00 44.19 104 SER A O 1
ATOM 847 N N . HIS A 1 105 ? -20.387 25.705 -31.641 1.00 39.47 105 HIS A N 1
ATOM 848 C CA . HIS A 1 105 ? -21.204 24.920 -32.569 1.00 39.47 105 HIS A CA 1
ATOM 849 C C . HIS A 1 105 ? -21.794 23.703 -31.837 1.00 39.47 105 HIS A C 1
ATOM 851 O O . HIS A 1 105 ? -21.138 22.683 -31.627 1.00 39.47 105 HIS A O 1
ATOM 857 N N . LYS A 1 106 ? -23.055 23.834 -31.401 1.00 42.09 106 LYS A N 1
ATOM 858 C CA . LYS A 1 106 ? -23.902 22.705 -30.995 1.00 42.09 106 LYS A CA 1
ATOM 859 C C . LYS A 1 106 ? -24.150 21.823 -32.222 1.00 42.09 106 LYS A C 1
ATOM 861 O O . LYS A 1 106 ? -25.038 22.126 -33.011 1.00 42.09 106 LYS A O 1
ATOM 866 N N . MET A 1 107 ? -23.422 20.719 -32.354 1.00 34.31 107 MET A N 1
ATOM 867 C CA . MET A 1 107 ? -23.881 19.599 -33.178 1.00 34.31 107 MET A CA 1
ATOM 868 C C . MET A 1 107 ? -24.884 18.798 -32.354 1.00 34.31 107 MET A C 1
ATOM 870 O O . MET A 1 107 ? -24.536 18.075 -31.423 1.00 34.31 107 MET A O 1
ATOM 874 N N . ARG A 1 108 ? -26.152 19.049 -32.665 1.00 35.44 108 ARG A N 1
ATOM 875 C CA . ARG A 1 108 ? -27.316 18.286 -32.243 1.00 35.44 108 ARG A CA 1
ATOM 876 C C . ARG A 1 108 ? -27.646 17.378 -33.424 1.00 35.44 108 ARG A C 1
ATOM 878 O O . ARG A 1 108 ? -28.154 17.888 -34.417 1.00 35.44 108 ARG A O 1
ATOM 885 N N . ILE A 1 109 ? -27.326 16.092 -33.318 1.00 45.38 109 ILE A N 1
ATOM 886 C CA . ILE A 1 109 ? -27.993 15.002 -34.040 1.00 45.38 109 ILE A CA 1
ATOM 887 C C . ILE A 1 109 ? -28.086 13.840 -33.061 1.00 45.38 109 ILE A C 1
ATOM 889 O O . ILE A 1 109 ? -2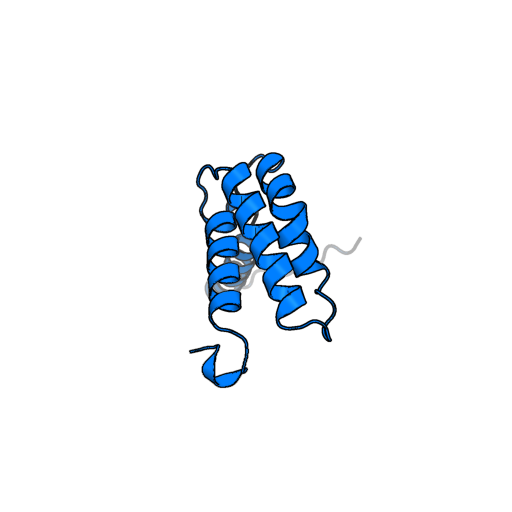7.036 13.524 -32.457 1.00 45.38 109 ILE A O 1
#

pLDDT: mean 75.17, std 16.76, range [34.31, 94.62]

Foldseek 3Di:
DPCVVPVDDPVLVVLVVVLVCQLQVFDDDDLVVSLVSLVVSVVVCCVVCVVDDDDPVSCCCSHVVSVCSVPPPTRVNVVDCVVVVVVVVVVVVCCVPVDPDDDDDDPDD

Organism: NCBI:txid143950